Protein AF-F3FGG5-F1 (afdb_monomer_lite)

pLDDT: mean 75.33, std 10.76, range [57.5, 90.12]

Foldseek 3Di:
DPPPVVVVVVVVVVVVVVVVVVVLVVQLVVQCVVPVDCVPGVSND

InterPro domains:
  IPR017856 Integrase-like, N-terminal [G3DSA:1.10.10.200] (4-45)
  IPR029072 YebC-like [SSF75625] (1-45)
  IPR049083 TACO1/YebC-like, N-terminal domain [PF20772] (7-45)

Organism: NCBI:txid629262

Secondary structure (DSSP, 8-state):
--SHHHHHHHHHHHHHHHHHHHHHHHHHHHHHTT-S-TTT-TT--

Structure (mmCIF, N/CA/C/O backbone):
data_AF-F3FGG5-F1
#
_entry.id   AF-F3FGG5-F1
#
loop_
_atom_site.group_PDB
_atom_site.id
_atom_site.type_symbol
_atom_site.label_atom_id
_atom_site.label_alt_id
_atom_site.label_comp_id
_atom_site.label_asym_id
_atom_site.label_entity_id
_atom_site.label_seq_id
_atom_site.pdbx_PDB_ins_code
_atom_site.Cartn_x
_atom_site.Cartn_y
_atom_site.Cartn_z
_atom_site.occupancy
_atom_site.B_iso_or_equiv
_atom_site.auth_seq_id
_atom_site.auth_comp_id
_atom_site.auth_asym_id
_atom_site.auth_atom_id
_atom_site.pdbx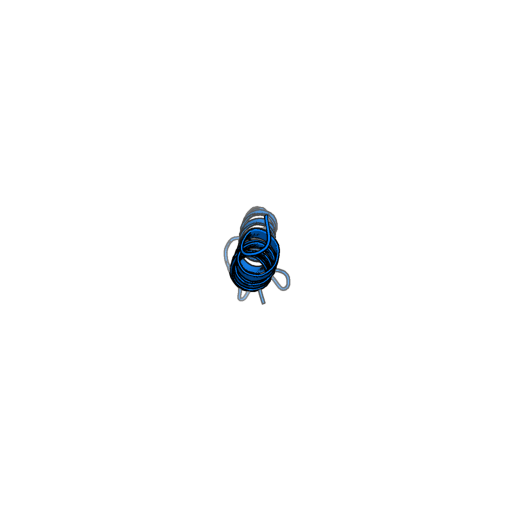_PDB_model_num
ATOM 1 N N . MET A 1 1 ? -19.325 4.163 33.023 1.00 58.31 1 MET A N 1
ATOM 2 C CA . MET A 1 1 ? -18.010 3.858 32.401 1.00 58.31 1 MET A CA 1
ATOM 3 C C . MET A 1 1 ? -17.871 2.408 31.876 1.00 58.31 1 MET A C 1
ATOM 5 O O . MET A 1 1 ? -16.756 1.960 31.672 1.00 58.31 1 MET A O 1
ATOM 9 N N . GLY A 1 2 ? -18.954 1.664 31.579 1.00 57.50 2 GLY A N 1
ATOM 10 C CA . GLY A 1 2 ? -18.856 0.247 31.145 1.00 57.50 2 GLY A CA 1
ATOM 11 C C . GLY A 1 2 ? -18.922 -0.020 29.629 1.00 57.50 2 GLY A C 1
ATOM 12 O O . GLY A 1 2 ? -18.60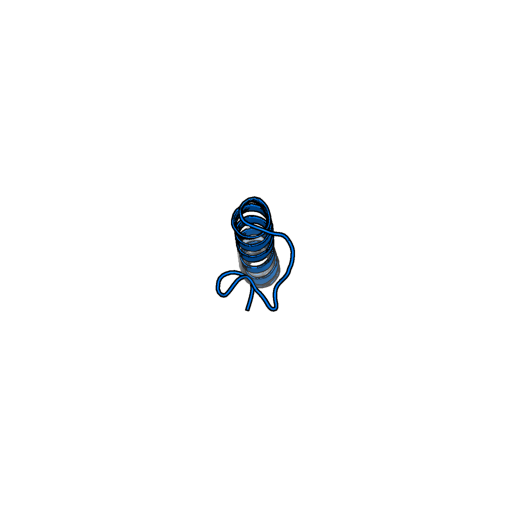7 -1.119 29.182 1.00 57.50 2 GLY A O 1
ATOM 13 N N . ALA A 1 3 ? -19.319 0.968 28.819 1.00 61.59 3 ALA A N 1
ATOM 14 C CA . ALA A 1 3 ? -19.532 0.800 27.374 1.00 61.59 3 ALA A CA 1
ATOM 15 C C . ALA A 1 3 ? -18.300 1.146 26.513 1.00 61.59 3 ALA A C 1
ATOM 17 O O . ALA A 1 3 ? -18.209 0.734 25.359 1.00 61.59 3 ALA A O 1
ATOM 18 N N . GLN A 1 4 ? -17.321 1.861 27.072 1.00 59.50 4 GLN A N 1
ATOM 19 C CA . GLN A 1 4 ? -16.184 2.394 26.314 1.00 59.50 4 GLN A CA 1
ATOM 20 C C . GLN A 1 4 ? -15.169 1.315 25.900 1.00 59.50 4 GLN A C 1
ATOM 22 O O . GLN A 1 4 ? -14.494 1.459 24.884 1.00 59.50 4 GLN A O 1
ATOM 27 N N . TRP A 1 5 ? -15.085 0.209 26.648 1.00 60.56 5 TRP A N 1
ATOM 28 C CA . TRP A 1 5 ? -14.157 -0.886 26.343 1.00 60.56 5 TRP A CA 1
ATOM 29 C C . TRP A 1 5 ? -14.552 -1.663 25.080 1.00 60.56 5 TRP A C 1
ATOM 31 O O . TRP A 1 5 ? -13.710 -1.962 24.236 1.00 60.56 5 TRP A O 1
ATOM 41 N N . LYS A 1 6 ? -15.852 -1.940 24.908 1.00 60.03 6 LYS A N 1
ATOM 42 C CA . LYS A 1 6 ? -16.364 -2.700 23.754 1.00 60.03 6 LYS A CA 1
ATOM 43 C C . LYS A 1 6 ? -16.227 -1.923 22.439 1.00 60.03 6 LYS A C 1
ATOM 45 O O 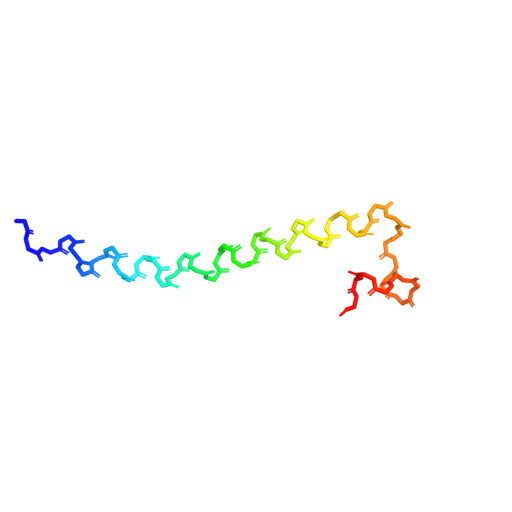. LYS A 1 6 ? -15.975 -2.529 21.402 1.00 60.03 6 LYS A O 1
ATOM 50 N N . VAL A 1 7 ? -16.345 -0.593 22.487 1.00 63.41 7 VAL A N 1
ATOM 51 C CA . VAL A 1 7 ? -16.182 0.285 21.314 1.00 63.41 7 VAL A CA 1
ATOM 52 C C . VAL A 1 7 ? -14.718 0.337 20.865 1.00 63.41 7 VAL A C 1
ATOM 54 O O . VAL A 1 7 ? -14.437 0.081 19.695 1.00 63.41 7 VAL A O 1
ATOM 57 N N . LYS A 1 8 ? -13.777 0.525 21.802 1.00 60.72 8 LYS A N 1
ATOM 58 C CA . LYS A 1 8 ? -12.333 0.588 21.508 1.00 60.72 8 LYS A CA 1
ATOM 59 C C . LYS A 1 8 ? -11.798 -0.659 20.796 1.00 60.72 8 LYS A C 1
ATOM 61 O O . LYS A 1 8 ? -10.970 -0.545 19.897 1.00 60.72 8 LYS A O 1
ATOM 66 N N . HIS A 1 9 ? -12.270 -1.851 21.163 1.00 61.75 9 HIS A N 1
ATOM 67 C CA . HIS A 1 9 ? -11.813 -3.095 20.530 1.00 61.75 9 HIS A CA 1
ATOM 68 C C . HIS A 1 9 ? -12.343 -3.254 19.096 1.00 61.75 9 HIS A C 1
ATOM 70 O O . HIS A 1 9 ? -11.639 -3.739 18.209 1.00 61.75 9 HIS A O 1
ATOM 76 N N . LYS A 1 10 ? -13.583 -2.808 18.851 1.00 60.78 10 LYS A N 1
ATOM 77 C CA . LYS A 1 10 ? -14.194 -2.817 17.517 1.00 60.78 10 LYS A CA 1
ATOM 78 C C . LYS A 1 10 ? -13.490 -1.827 16.585 1.00 60.78 10 LYS A C 1
ATOM 80 O O . LYS A 1 10 ? -13.210 -2.163 15.438 1.00 60.78 10 LYS A O 1
ATOM 85 N N . GLU A 1 11 ? -13.139 -0.649 17.100 1.00 60.91 11 GLU A N 1
ATOM 86 C CA . GLU A 1 11 ? -12.341 0.344 16.376 1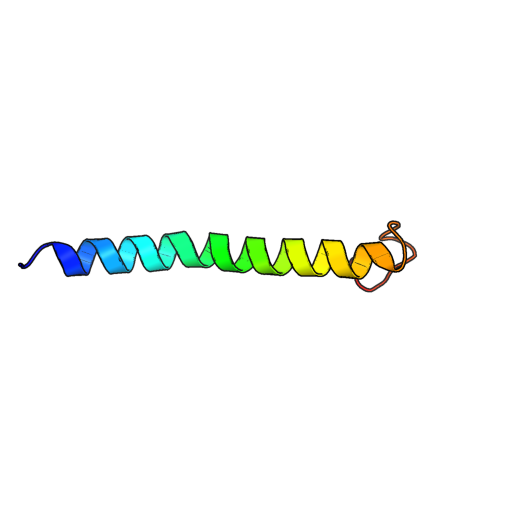.00 60.91 11 GLU A CA 1
ATOM 87 C C . GLU A 1 11 ? -10.923 -0.147 16.091 1.00 60.91 11 GLU A C 1
ATOM 89 O O . GLU A 1 11 ? -10.458 -0.002 14.968 1.00 60.91 11 GLU A O 1
ATOM 94 N N . ALA A 1 12 ? -10.241 -0.784 17.048 1.00 63.25 12 ALA A N 1
ATOM 95 C CA . ALA A 1 12 ? -8.892 -1.309 16.830 1.00 63.25 12 ALA A CA 1
ATOM 96 C C . ALA A 1 12 ? -8.847 -2.358 15.703 1.00 63.25 12 ALA A C 1
ATOM 98 O O . ALA A 1 12 ? -7.951 -2.323 14.858 1.00 63.25 12 ALA A O 1
ATOM 99 N N . ALA A 1 13 ? -9.843 -3.248 15.644 1.00 63.00 13 ALA A N 1
ATOM 100 C CA . ALA A 1 13 ? -9.967 -4.238 14.575 1.00 63.00 13 ALA A CA 1
ATOM 101 C C . ALA A 1 13 ? -10.281 -3.598 13.210 1.00 63.00 13 ALA A C 1
ATOM 103 O O . ALA A 1 13 ? -9.730 -4.014 12.189 1.00 63.00 13 ALA A O 1
ATOM 104 N N . ALA A 1 14 ? -11.121 -2.558 13.180 1.00 64.62 14 ALA A N 1
ATOM 105 C CA . ALA A 1 14 ? -11.412 -1.810 11.956 1.00 64.62 14 ALA A CA 1
ATOM 106 C C . ALA A 1 14 ? -10.185 -1.016 11.462 1.00 64.62 14 ALA A C 1
ATOM 108 O O . ALA A 1 14 ? -9.876 -1.006 10.270 1.00 64.62 14 ALA A O 1
ATOM 109 N N . ASN A 1 15 ? -9.434 -0.413 12.385 1.00 64.94 15 ASN A N 1
ATOM 110 C CA . ASN A 1 15 ? -8.270 0.421 12.090 1.00 64.94 15 ASN A CA 1
ATOM 111 C C . ASN A 1 15 ? -7.023 -0.406 11.722 1.00 64.94 15 ASN A C 1
ATOM 113 O O . ASN A 1 15 ? -6.103 0.097 11.077 1.00 64.94 15 ASN A O 1
ATOM 117 N N . ALA A 1 16 ? -6.996 -1.698 12.067 1.00 70.88 16 ALA A N 1
ATOM 118 C CA . ALA A 1 16 ? -5.929 -2.611 11.667 1.00 70.88 16 ALA A CA 1
ATOM 119 C C . ALA A 1 16 ? -5.803 -2.713 10.136 1.00 70.88 16 ALA A C 1
ATOM 121 O O . ALA A 1 16 ? -4.697 -2.626 9.605 1.00 70.88 16 ALA A O 1
ATOM 122 N N . LYS A 1 17 ? -6.930 -2.808 9.415 1.00 70.12 17 LYS A N 1
ATOM 123 C CA . LYS A 1 17 ? -6.932 -2.836 7.942 1.00 70.12 17 LYS A CA 1
ATOM 124 C C . LYS A 1 17 ? -6.476 -1.505 7.341 1.00 70.12 17 LYS A C 1
ATOM 126 O O . LYS A 1 17 ? -5.653 -1.504 6.430 1.00 70.12 17 LYS A O 1
ATOM 131 N N . GLY A 1 18 ? -6.951 -0.382 7.887 1.00 77.19 18 GLY A N 1
ATOM 132 C CA . GLY A 1 18 ? -6.544 0.959 7.449 1.00 77.19 18 GLY A CA 1
ATOM 133 C C . GLY A 1 18 ? -5.045 1.207 7.634 1.00 77.19 18 GLY A C 1
ATOM 134 O O . GLY A 1 18 ? -4.381 1.738 6.745 1.00 77.19 18 GLY A O 1
ATOM 135 N N . ARG A 1 19 ? -4.474 0.734 8.747 1.00 80.31 19 ARG A N 1
ATOM 136 C CA . ARG A 1 19 ? -3.034 0.822 9.016 1.00 80.31 19 ARG A CA 1
ATOM 137 C C . ARG A 1 19 ? -2.203 -0.008 8.040 1.00 80.31 19 ARG A C 1
ATOM 139 O O . ARG A 1 19 ? -1.149 0.454 7.608 1.00 80.31 19 ARG A O 1
ATOM 146 N N . THR A 1 20 ? -2.656 -1.210 7.694 1.00 81.44 20 THR A N 1
ATOM 147 C CA . THR A 1 20 ? -1.975 -2.057 6.705 1.00 81.44 20 THR A CA 1
ATOM 148 C C . THR A 1 20 ? -2.032 -1.432 5.317 1.00 81.44 20 THR A C 1
ATOM 150 O O . THR A 1 20 ? -0.997 -1.307 4.670 1.00 81.44 20 THR A O 1
ATOM 153 N N . PHE A 1 21 ? -3.201 -0.941 4.896 1.00 80.75 21 PHE A N 1
ATOM 154 C CA . PHE A 1 21 ? -3.349 -0.268 3.605 1.00 80.75 21 PHE A CA 1
ATOM 155 C C . PHE A 1 21 ? -2.484 0.995 3.511 1.00 80.75 21 PHE A C 1
ATOM 157 O O . PHE A 1 21 ? -1.797 1.202 2.518 1.00 80.75 21 PHE A O 1
ATOM 164 N N . GLY A 1 22 ? -2.432 1.808 4.571 1.00 87.19 22 GLY A N 1
ATOM 165 C CA . GLY A 1 22 ? -1.578 2.998 4.606 1.00 87.19 22 GLY A CA 1
ATOM 166 C C . GLY A 1 22 ? -0.082 2.684 4.477 1.00 87.19 22 GLY A C 1
ATOM 167 O O . GLY A 1 22 ? 0.645 3.425 3.815 1.00 87.19 22 GLY A O 1
ATOM 168 N N . LYS A 1 23 ? 0.386 1.576 5.071 1.00 87.44 23 LYS A N 1
ATOM 169 C CA . LYS A 1 23 ? 1.776 1.115 4.917 1.00 87.44 23 LYS A CA 1
ATOM 170 C C . LYS A 1 23 ? 2.060 0.644 3.491 1.00 87.44 23 LYS A C 1
ATOM 172 O O . LYS A 1 23 ? 3.013 1.133 2.895 1.00 87.44 23 LYS A O 1
ATOM 177 N N . LEU A 1 24 ? 1.197 -0.210 2.939 1.00 87.06 24 LEU A N 1
ATOM 178 C CA . LEU A 1 24 ? 1.327 -0.722 1.571 1.00 87.06 24 LEU A CA 1
ATOM 179 C C . LEU A 1 24 ? 1.328 0.415 0.541 1.00 87.06 24 LEU A C 1
ATOM 181 O O . LEU A 1 24 ? 2.209 0.475 -0.310 1.00 87.06 24 LEU A O 1
ATOM 185 N N . SER A 1 25 ? 0.415 1.382 0.668 1.00 86.75 25 SER A N 1
ATOM 186 C CA . SER A 1 25 ? 0.373 2.553 -0.216 1.00 86.75 25 SER A CA 1
ATOM 187 C C . SER A 1 25 ? 1.673 3.357 -0.179 1.00 86.75 25 SER A C 1
ATOM 189 O O . SER A 1 25 ? 2.161 3.795 -1.219 1.00 86.75 25 SER A O 1
ATOM 191 N N . LYS A 1 26 ? 2.274 3.535 1.004 1.00 90.12 26 LYS A N 1
ATOM 192 C CA . LYS A 1 26 ? 3.550 4.248 1.137 1.00 90.12 26 LYS A CA 1
ATOM 193 C C . LYS A 1 26 ? 4.712 3.463 0.526 1.00 90.12 26 LYS A C 1
ATOM 195 O O . LYS A 1 26 ? 5.582 4.071 -0.092 1.00 90.12 26 LYS A O 1
ATOM 200 N N . GLU A 1 27 ? 4.726 2.143 0.677 1.00 88.69 27 GLU A N 1
ATOM 201 C CA . GLU A 1 27 ? 5.743 1.275 0.074 1.00 88.69 27 GLU A CA 1
ATOM 202 C C . GLU A 1 27 ? 5.661 1.289 -1.456 1.00 88.69 27 GLU A C 1
ATOM 204 O O . GLU A 1 27 ? 6.683 1.510 -2.103 1.00 88.69 27 GLU A O 1
ATOM 209 N N . ILE A 1 28 ? 4.454 1.203 -2.026 1.00 88.00 28 ILE A N 1
ATOM 210 C CA . ILE A 1 28 ? 4.219 1.334 -3.473 1.00 88.00 28 ILE A CA 1
ATOM 211 C C . ILE A 1 28 ? 4.698 2.701 -3.977 1.00 88.00 28 ILE A C 1
ATOM 213 O O . ILE A 1 28 ? 5.430 2.774 -4.961 1.00 88.00 28 ILE A O 1
ATOM 217 N N . MET A 1 29 ? 4.358 3.794 -3.280 1.00 88.75 29 MET A N 1
ATOM 218 C CA . MET A 1 29 ? 4.807 5.142 -3.657 1.00 88.75 29 MET A CA 1
ATOM 219 C C . MET A 1 29 ? 6.333 5.283 -3.649 1.00 88.75 29 MET A C 1
ATOM 221 O O . MET A 1 29 ? 6.881 5.989 -4.490 1.00 88.75 29 MET A O 1
ATOM 225 N N . ILE A 1 30 ? 7.028 4.657 -2.694 1.00 89.38 30 ILE A N 1
ATOM 226 C CA . ILE A 1 30 ? 8.494 4.697 -2.619 1.00 89.38 30 ILE A CA 1
ATOM 227 C C . ILE A 1 30 ? 9.107 3.827 -3.718 1.00 89.38 30 ILE A C 1
ATOM 229 O O . ILE A 1 30 ? 10.020 4.283 -4.404 1.00 89.38 30 ILE A O 1
ATOM 233 N N . ALA A 1 31 ? 8.597 2.612 -3.917 1.00 86.50 31 ALA A N 1
ATOM 234 C CA . ALA A 1 31 ? 9.069 1.701 -4.953 1.00 86.50 31 ALA A CA 1
ATOM 235 C C . ALA A 1 31 ? 8.887 2.292 -6.362 1.00 86.50 31 ALA A C 1
ATOM 237 O O . ALA A 1 31 ? 9.806 2.209 -7.175 1.00 86.50 31 ALA A O 1
ATOM 238 N N . ALA A 1 32 ? 7.771 2.984 -6.614 1.00 87.44 32 ALA A N 1
ATOM 239 C CA . ALA A 1 32 ? 7.481 3.633 -7.891 1.00 87.44 32 ALA A CA 1
ATOM 240 C C . ALA A 1 32 ? 8.425 4.804 -8.228 1.00 87.44 32 ALA A C 1
ATOM 242 O O . ALA A 1 32 ? 8.567 5.149 -9.399 1.00 87.44 32 ALA A O 1
ATOM 243 N N . ARG A 1 33 ? 9.133 5.395 -7.246 1.00 83.12 33 ARG A N 1
ATOM 244 C CA . ARG A 1 33 ? 10.159 6.427 -7.521 1.00 83.12 33 ARG A CA 1
ATOM 245 C C . ARG A 1 33 ? 11.351 5.883 -8.302 1.00 83.12 33 ARG A C 1
ATOM 247 O O . ARG A 1 33 ? 12.003 6.647 -9.001 1.00 83.12 33 ARG A O 1
ATOM 254 N N . ALA A 1 34 ? 11.642 4.590 -8.169 1.00 79.88 34 ALA A N 1
ATOM 255 C CA . ALA A 1 34 ? 12.711 3.928 -8.913 1.00 79.88 34 ALA A CA 1
ATOM 256 C C . ALA A 1 34 ? 12.274 3.496 -10.328 1.00 79.88 34 ALA A C 1
ATOM 258 O O . ALA A 1 34 ? 13.103 3.034 -11.105 1.00 79.88 34 ALA A O 1
ATOM 259 N N . GLY A 1 35 ? 10.988 3.640 -10.659 1.00 78.88 35 GLY A N 1
ATOM 260 C CA . GLY A 1 35 ? 10.382 3.188 -11.907 1.00 78.88 35 GLY A CA 1
ATOM 261 C C . GLY A 1 35 ? 8.947 2.737 -11.651 1.00 78.88 35 GLY A C 1
ATOM 262 O O . GLY A 1 35 ? 8.703 1.928 -10.755 1.00 78.88 35 GLY A O 1
ATOM 263 N N . ALA A 1 36 ? 8.002 3.281 -12.419 1.00 82.19 36 ALA A N 1
ATOM 264 C CA . ALA A 1 36 ? 6.568 3.059 -12.224 1.00 82.19 36 ALA A CA 1
ATOM 265 C C . ALA A 1 36 ? 6.049 1.747 -12.839 1.0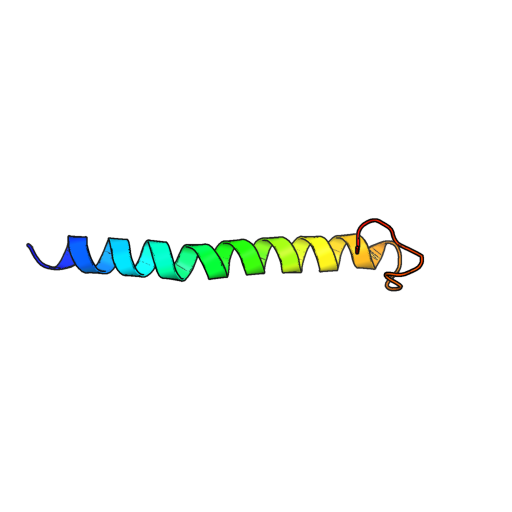0 82.19 36 ALA A C 1
ATOM 267 O O . ALA A 1 36 ? 4.893 1.395 -12.619 1.00 82.19 36 ALA A O 1
ATOM 268 N N . ASP A 1 37 ? 6.883 1.045 -13.608 1.00 80.88 37 ASP A N 1
ATOM 269 C CA . ASP A 1 37 ? 6.513 -0.194 -14.282 1.00 80.88 37 ASP A CA 1
ATOM 270 C C . ASP A 1 37 ? 6.696 -1.402 -13.338 1.00 80.88 37 ASP A C 1
ATOM 272 O O . ASP A 1 37 ? 7.835 -1.720 -12.974 1.00 80.88 37 ASP A O 1
ATOM 276 N N . PRO A 1 38 ? 5.613 -2.085 -12.922 1.00 79.00 38 PRO A N 1
ATOM 277 C CA . PRO A 1 38 ? 5.696 -3.250 -12.049 1.00 79.00 38 PRO A CA 1
ATOM 278 C C . PRO A 1 38 ? 6.325 -4.461 -12.739 1.00 79.00 38 PRO A C 1
ATOM 280 O O . PRO A 1 38 ? 6.846 -5.344 -12.055 1.00 79.00 38 PRO A O 1
ATOM 283 N N . ASP A 1 39 ? 6.335 -4.510 -14.075 1.00 81.50 39 ASP A N 1
ATOM 284 C CA . ASP A 1 39 ? 6.932 -5.630 -14.783 1.00 81.50 39 ASP A CA 1
ATOM 285 C C . ASP A 1 39 ? 8.460 -5.582 -14.790 1.00 81.50 39 ASP A C 1
ATOM 287 O O . ASP A 1 39 ? 9.129 -6.624 -14.754 1.00 81.50 39 ASP A O 1
ATOM 291 N N . MET A 1 40 ? 9.000 -4.367 -14.742 1.00 78.69 40 MET A N 1
ATOM 292 C CA . MET A 1 40 ? 10.433 -4.095 -14.670 1.00 78.69 40 MET A CA 1
ATOM 293 C C . MET A 1 40 ? 10.927 -3.807 -13.243 1.00 78.69 40 MET A C 1
ATOM 295 O O . MET A 1 40 ? 12.135 -3.797 -13.008 1.00 78.6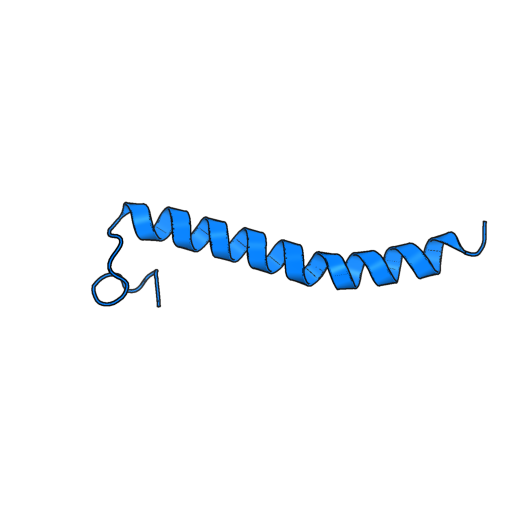9 40 MET A O 1
ATOM 299 N N . ASN A 1 41 ? 10.024 -3.598 -12.278 1.00 80.88 41 ASN A N 1
ATOM 300 C CA . ASN A 1 41 ? 10.358 -3.282 -10.891 1.00 80.88 41 ASN A CA 1
ATOM 301 C C . ASN A 1 41 ? 9.864 -4.367 -9.924 1.00 80.88 41 ASN A C 1
ATOM 303 O O . ASN A 1 41 ? 8.720 -4.359 -9.471 1.00 80.88 41 ASN A O 1
ATOM 307 N N . SER A 1 42 ? 10.772 -5.256 -9.517 1.00 80.06 42 SER A N 1
ATOM 308 C CA . SER A 1 42 ? 10.488 -6.358 -8.586 1.00 80.06 42 SER A CA 1
ATOM 309 C C . SER A 1 42 ? 9.998 -5.915 -7.202 1.00 80.06 42 SER A C 1
ATOM 311 O O . SER A 1 42 ? 9.544 -6.755 -6.440 1.00 80.06 42 SER A O 1
ATOM 313 N N . ARG A 1 43 ? 10.108 -4.625 -6.844 1.00 78.88 43 ARG A N 1
ATOM 314 C CA . ARG A 1 43 ? 9.601 -4.080 -5.571 1.00 78.88 43 ARG A CA 1
ATOM 315 C C . ARG A 1 43 ? 8.123 -3.679 -5.626 1.00 78.88 43 ARG A C 1
ATOM 317 O O . ARG A 1 43 ? 7.579 -3.293 -4.596 1.00 78.88 43 ARG A O 1
ATOM 324 N N . LEU A 1 44 ? 7.511 -3.703 -6.811 1.00 80.00 44 LEU A N 1
ATOM 325 C CA . LEU A 1 44 ? 6.089 -3.420 -7.026 1.00 80.00 44 LEU A CA 1
ATOM 326 C C . LEU A 1 44 ? 5.242 -4.694 -7.213 1.00 80.00 44 LEU A C 1
ATOM 328 O O . LEU A 1 44 ? 4.022 -4.577 -7.319 1.00 80.00 44 LEU A O 1
ATOM 332 N N . ARG A 1 45 ? 5.870 -5.876 -7.256 1.00 77.19 45 ARG A N 1
ATOM 333 C CA . ARG A 1 45 ? 5.227 -7.199 -7.320 1.00 77.19 45 ARG A CA 1
ATOM 334 C C . ARG A 1 45 ? 5.239 -7.861 -5.947 1.00 77.19 45 ARG A C 1
ATOM 336 O O . ARG A 1 45 ? 4.239 -8.537 -5.629 1.00 77.19 45 ARG A O 1
#

Sequence (45 aa):
MGAQWKVKHKEAAANAKGRTFGKLSKEIMIAARAGADPDMNSRLR

Radius of gyration: 17.2 Å; chains: 1; bounding box: 32×14×47 Å